Protein AF-A0A7C8Z5E0-F1 (afdb_monomer_lite)

Structure (mmCIF, N/CA/C/O backbone):
data_AF-A0A7C8Z5E0-F1
#
_entry.id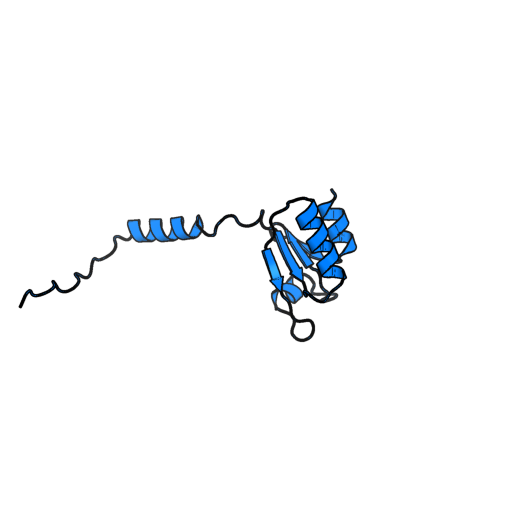   AF-A0A7C8Z5E0-F1
#
loop_
_atom_site.group_PDB
_atom_site.id
_atom_site.type_symbol
_atom_site.label_atom_id
_atom_site.label_alt_id
_atom_site.label_comp_id
_atom_site.label_asym_id
_atom_site.label_entity_id
_atom_site.label_seq_id
_atom_site.pdbx_PDB_ins_code
_atom_site.Cartn_x
_atom_site.Cartn_y
_atom_site.Cartn_z
_atom_site.occupancy
_atom_site.B_iso_or_equiv
_atom_site.auth_seq_id
_atom_site.auth_comp_id
_atom_site.auth_asym_id
_atom_site.auth_atom_id
_atom_site.pdbx_PDB_model_num
ATOM 1 N N . LEU A 1 1 ? 27.864 -34.611 44.321 1.00 43.03 1 LEU A N 1
ATOM 2 C CA . LEU A 1 1 ? 27.496 -34.724 42.892 1.00 43.03 1 LEU A CA 1
ATOM 3 C C . LEU A 1 1 ? 25.998 -34.972 42.830 1.00 43.03 1 LEU A C 1
ATOM 5 O O . LEU A 1 1 ? 25.566 -36.073 43.136 1.00 43.03 1 LEU A O 1
ATOM 9 N N . ILE A 1 2 ? 25.210 -33.929 42.574 1.00 42.19 2 ILE A N 1
ATOM 10 C CA . ILE A 1 2 ? 23.756 -34.051 42.429 1.00 42.19 2 ILE A CA 1
ATOM 11 C C . ILE A 1 2 ? 23.521 -34.322 40.944 1.00 42.19 2 ILE A C 1
ATOM 13 O O . ILE A 1 2 ? 23.743 -33.446 40.111 1.00 42.19 2 ILE A O 1
ATOM 17 N N . THR A 1 3 ? 23.203 -35.566 40.601 1.00 45.16 3 THR A N 1
ATOM 18 C CA . THR A 1 3 ? 22.958 -35.980 39.218 1.00 45.16 3 THR A CA 1
ATOM 19 C C . THR A 1 3 ? 21.647 -35.367 38.734 1.00 45.16 3 THR A C 1
ATOM 21 O O . THR A 1 3 ? 20.584 -35.646 39.281 1.00 45.16 3 THR A O 1
ATOM 24 N N . VAL A 1 4 ? 21.729 -34.526 37.704 1.00 50.50 4 VAL A N 1
ATOM 25 C CA . VAL A 1 4 ? 20.576 -33.960 36.993 1.00 50.50 4 VAL A CA 1
ATOM 26 C C . VAL A 1 4 ? 19.897 -35.091 36.201 1.00 50.50 4 VAL A C 1
ATOM 28 O O . VAL A 1 4 ? 20.602 -35.819 35.494 1.00 50.50 4 VAL A O 1
ATOM 31 N N . PRO A 1 5 ? 18.571 -35.304 36.298 1.00 45.78 5 PRO A N 1
ATOM 32 C CA . PRO A 1 5 ? 17.920 -36.386 35.573 1.00 45.78 5 PRO A CA 1
ATOM 33 C C . PRO A 1 5 ? 17.942 -36.130 34.060 1.00 45.78 5 PRO A C 1
ATOM 35 O O . PRO A 1 5 ? 17.557 -35.070 33.568 1.00 45.78 5 PRO A O 1
ATOM 38 N N . LYS A 1 6 ? 18.406 -37.153 33.338 1.00 50.91 6 LYS A N 1
ATOM 39 C CA . LYS A 1 6 ? 18.387 -37.305 31.880 1.00 50.91 6 LYS A CA 1
ATOM 40 C C . LYS A 1 6 ? 16.980 -37.001 31.357 1.00 50.91 6 LYS A C 1
ATOM 42 O O . LYS A 1 6 ? 16.020 -37.629 31.798 1.00 50.91 6 LYS A O 1
ATOM 47 N N . GLN A 1 7 ? 16.871 -36.036 30.446 1.00 45.19 7 GLN A N 1
ATOM 48 C CA . GLN A 1 7 ? 15.605 -35.628 29.837 1.00 45.19 7 GLN A CA 1
ATOM 49 C C . GLN A 1 7 ? 14.850 -36.856 29.308 1.00 45.19 7 GLN A C 1
ATOM 51 O O . GLN A 1 7 ? 15.358 -37.607 28.474 1.00 45.19 7 GLN A O 1
ATOM 56 N N . ALA A 1 8 ? 13.656 -37.095 29.849 1.00 51.38 8 ALA A N 1
ATOM 57 C CA . ALA A 1 8 ? 12.761 -38.129 29.366 1.00 51.38 8 ALA A CA 1
ATOM 58 C C . ALA A 1 8 ? 12.209 -37.698 28.001 1.00 51.38 8 ALA A C 1
ATOM 60 O O . ALA A 1 8 ? 11.652 -36.609 27.865 1.00 51.38 8 ALA A O 1
ATOM 61 N N . ASN A 1 9 ? 12.364 -38.555 26.994 1.00 57.22 9 ASN A N 1
ATOM 62 C CA . ASN A 1 9 ? 11.738 -38.372 25.688 1.00 57.22 9 ASN A CA 1
ATOM 63 C C . ASN A 1 9 ? 10.229 -38.612 25.823 1.00 57.22 9 ASN A C 1
ATOM 65 O O . ASN A 1 9 ? 9.744 -39.730 25.640 1.00 57.22 9 ASN A O 1
ATOM 69 N N . TYR A 1 10 ? 9.487 -37.565 26.179 1.00 46.22 10 TYR A N 1
ATOM 70 C CA . TYR A 1 10 ? 8.031 -37.602 26.212 1.00 46.22 10 TYR A CA 1
ATOM 71 C C . TYR A 1 10 ? 7.488 -37.667 24.782 1.00 46.22 10 TYR A C 1
ATOM 73 O O . TYR A 1 10 ? 7.670 -36.755 23.979 1.00 46.22 10 TYR A O 1
ATOM 81 N N . ARG A 1 11 ? 6.818 -38.776 24.456 1.00 59.34 11 ARG A N 1
ATOM 82 C CA . ARG A 1 11 ? 6.096 -38.947 23.194 1.00 59.34 11 ARG A CA 1
ATOM 83 C C . ARG A 1 11 ? 4.840 -38.085 23.252 1.00 59.34 11 ARG A C 1
ATOM 85 O O . ARG A 1 11 ? 3.874 -38.461 23.913 1.00 59.34 11 ARG A O 1
ATOM 92 N N . ILE A 1 12 ? 4.881 -36.933 22.589 1.00 59.69 12 ILE A N 1
ATOM 93 C CA . ILE A 1 12 ? 3.746 -36.011 22.518 1.00 59.69 12 ILE A CA 1
ATOM 94 C C . ILE A 1 12 ? 2.542 -36.776 21.938 1.00 59.69 12 ILE A C 1
ATOM 96 O O . ILE A 1 12 ? 2.661 -37.384 20.867 1.00 59.69 12 ILE A O 1
ATOM 100 N N . PRO A 1 13 ? 1.395 -36.828 22.644 1.00 66.75 13 PRO A N 1
ATOM 101 C CA . PRO A 1 13 ? 0.196 -37.463 22.120 1.00 66.75 13 PRO A CA 1
ATOM 102 C C . PRO A 1 13 ? -0.242 -36.759 20.835 1.00 66.75 13 PRO A C 1
ATOM 104 O O . PRO A 1 13 ? -0.284 -35.532 20.795 1.00 66.75 13 PRO A O 1
ATOM 107 N N . LYS A 1 14 ? -0.642 -37.519 19.807 1.00 66.38 14 LYS A N 1
ATOM 108 C CA . LYS A 1 14 ? -1.087 -36.962 18.511 1.00 66.38 14 LYS A CA 1
ATOM 109 C C . LYS A 1 14 ? -2.166 -35.873 18.649 1.00 66.38 14 LYS A C 1
ATOM 111 O O . LYS A 1 14 ? -2.216 -34.961 17.839 1.00 66.38 14 LYS A O 1
ATOM 116 N N . GLN A 1 15 ? -2.990 -35.943 19.697 1.00 61.97 15 GLN A N 1
ATOM 117 C CA . GLN A 1 15 ? -4.017 -34.943 19.997 1.00 61.97 15 GLN A CA 1
ATOM 118 C C . GLN A 1 15 ? -3.440 -33.597 20.473 1.00 61.97 15 GLN A C 1
ATOM 120 O O . GLN A 1 15 ? -3.975 -32.545 20.140 1.00 61.97 15 GLN A O 1
ATOM 125 N N . VAL A 1 16 ? -2.340 -33.615 21.233 1.00 64.38 16 VAL A N 1
ATOM 126 C CA . VAL A 1 16 ? -1.640 -32.391 21.660 1.00 64.38 16 VAL A CA 1
ATOM 127 C C . VAL A 1 16 ? -0.964 -31.738 20.456 1.00 64.38 16 VAL A C 1
ATOM 129 O O . VAL A 1 16 ? -1.073 -30.532 20.290 1.00 64.38 16 VAL A O 1
ATOM 132 N N . GLN A 1 17 ? -0.414 -32.547 19.548 1.00 60.66 17 GLN A N 1
ATOM 133 C CA . GLN A 1 17 ? 0.170 -32.083 18.288 1.00 60.66 17 GLN A CA 1
ATOM 134 C C . GLN A 1 17 ? -0.868 -31.389 17.386 1.00 60.66 17 GLN A C 1
ATOM 136 O O . GLN A 1 17 ? -0.615 -30.298 16.890 1.00 60.66 17 GLN A O 1
ATOM 141 N N . SER A 1 18 ? -2.085 -31.939 17.277 1.00 60.56 18 SER A N 1
ATOM 142 C CA . SER A 1 18 ? -3.185 -31.285 16.550 1.00 60.56 18 SER A CA 1
ATOM 143 C C . SER A 1 18 ? -3.710 -30.015 17.234 1.00 60.56 18 SER A C 1
ATOM 145 O O . SER A 1 18 ? -4.233 -29.124 16.566 1.00 60.56 18 SER A O 1
ATOM 147 N N . ILE A 1 19 ? -3.580 -29.910 18.562 1.00 63.12 19 ILE A N 1
ATOM 148 C CA . ILE A 1 19 ? -3.925 -28.694 19.316 1.00 63.12 19 ILE A CA 1
ATOM 149 C C . ILE A 1 19 ? -2.841 -27.629 19.129 1.00 63.12 19 ILE A C 1
ATOM 151 O O . ILE A 1 19 ? -3.177 -26.461 19.003 1.00 63.12 19 ILE A O 1
ATOM 155 N N . GLU A 1 20 ? -1.563 -27.999 19.070 1.00 60.75 20 GLU A N 1
ATOM 156 C CA . GLU A 1 20 ? -0.475 -27.072 18.739 1.00 60.75 20 GLU A CA 1
ATOM 157 C C . GLU A 1 20 ? -0.562 -26.595 17.293 1.00 60.75 20 GLU A C 1
ATOM 159 O O . GLU A 1 20 ? -0.454 -25.402 17.069 1.00 60.75 20 GLU A O 1
ATOM 164 N N . GLU A 1 21 ? -0.874 -27.460 16.328 1.00 60.25 21 GLU A N 1
ATOM 165 C CA . GLU A 1 21 ? -1.077 -27.060 14.927 1.00 60.25 21 GLU A CA 1
ATOM 166 C C . GLU A 1 21 ? -2.309 -26.155 14.750 1.00 60.25 21 GLU A C 1
ATOM 168 O O . GLU A 1 21 ? -2.259 -25.173 14.009 1.00 60.25 21 GLU A O 1
ATOM 173 N N . SER A 1 22 ? -3.405 -26.425 15.469 1.00 56.88 22 SER A N 1
ATOM 174 C CA . SER A 1 22 ? -4.597 -25.560 15.443 1.00 56.88 22 SER A CA 1
ATOM 175 C C . SER A 1 22 ? -4.408 -24.256 16.223 1.00 56.88 22 SER A C 1
ATOM 177 O O . SER A 1 22 ? -4.885 -23.218 15.767 1.00 56.88 22 SER A O 1
ATOM 179 N N . LYS A 1 23 ? -3.652 -24.265 17.329 1.00 55.53 23 LYS A N 1
ATOM 180 C CA . LYS A 1 23 ? -3.229 -23.044 18.031 1.00 55.53 23 LYS A CA 1
ATOM 181 C C . LYS 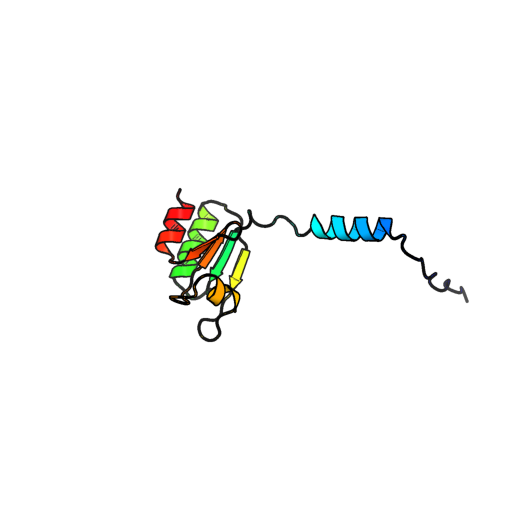A 1 23 ? -2.297 -22.212 17.165 1.00 55.53 23 LYS A C 1
ATOM 183 O O . LYS A 1 23 ? -2.596 -21.045 16.951 1.00 55.53 23 LYS A O 1
ATOM 188 N N . GLN A 1 24 ? -1.280 -22.821 16.554 1.00 49.47 24 GLN A N 1
ATOM 189 C CA . GLN A 1 24 ? -0.395 -22.172 15.591 1.00 49.47 24 GLN A CA 1
ATOM 190 C C . GLN A 1 24 ? -1.201 -21.591 14.423 1.00 49.47 24 GLN A C 1
ATOM 192 O O . GLN A 1 24 ? -0.889 -20.499 13.990 1.00 49.47 24 GLN A O 1
ATOM 197 N N . SER A 1 25 ? -2.276 -22.239 13.958 1.00 48.09 25 SER A N 1
ATOM 198 C CA . SER A 1 25 ? -3.159 -21.693 12.914 1.00 48.09 25 SER A CA 1
ATOM 199 C C . SER A 1 25 ? -4.061 -20.536 13.380 1.00 48.09 25 SER A C 1
ATOM 201 O O . SER A 1 25 ? -4.501 -19.752 12.543 1.00 48.09 25 SER A O 1
ATOM 203 N N . SER A 1 26 ? -4.351 -20.419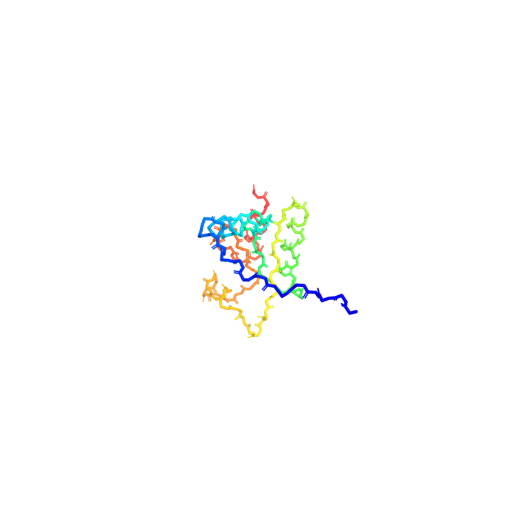 14.679 1.00 51.78 26 SER A N 1
ATOM 204 C CA . SER A 1 26 ? -5.122 -19.308 15.273 1.00 51.78 26 SER A CA 1
ATOM 205 C C . SER A 1 26 ? -4.250 -18.164 15.814 1.00 51.78 26 SER A C 1
ATOM 207 O O . SER A 1 26 ? -4.764 -17.112 16.181 1.00 51.78 26 SER A O 1
ATOM 209 N N . GLU A 1 27 ? -2.934 -18.375 15.858 1.00 47.88 27 GLU A N 1
ATOM 210 C CA . GLU A 1 27 ? -1.927 -17.500 16.473 1.00 47.88 27 GLU A CA 1
ATOM 211 C C . GLU A 1 27 ? -0.973 -16.903 15.415 1.00 47.88 27 GLU A C 1
ATOM 213 O O . GLU A 1 27 ? 0.100 -16.399 15.735 1.00 47.88 27 GLU A O 1
ATOM 218 N N . TRP A 1 28 ? -1.370 -16.904 14.134 1.00 46.22 28 TRP A N 1
ATOM 219 C CA . TRP A 1 28 ? -0.865 -15.926 13.160 1.00 46.22 28 TRP A CA 1
ATOM 220 C C . TRP A 1 28 ? -1.666 -14.655 13.402 1.00 46.22 28 TRP A C 1
ATOM 222 O O . TRP A 1 28 ? -2.774 -14.468 12.902 1.00 46.22 28 TRP A O 1
ATOM 232 N N . GLY A 1 29 ? -1.134 -13.891 14.353 1.00 43.31 29 GLY A N 1
ATOM 233 C CA . GLY A 1 29 ? -1.839 -12.858 15.083 1.00 43.31 29 GLY A CA 1
ATOM 234 C C . GLY A 1 29 ? -2.434 -11.780 14.205 1.00 43.31 29 GLY A C 1
ATOM 235 O O . GLY A 1 29 ? -1.892 -11.492 13.149 1.00 43.31 29 GLY A O 1
ATOM 236 N N . MET A 1 30 ? -3.523 -11.184 14.707 1.00 41.50 30 MET A N 1
ATOM 237 C CA . MET A 1 30 ? -3.954 -9.811 14.412 1.00 41.50 30 MET A CA 1
ATOM 238 C C . MET A 1 30 ? -3.592 -9.369 12.989 1.00 41.50 30 MET A C 1
ATOM 240 O O . MET A 1 30 ?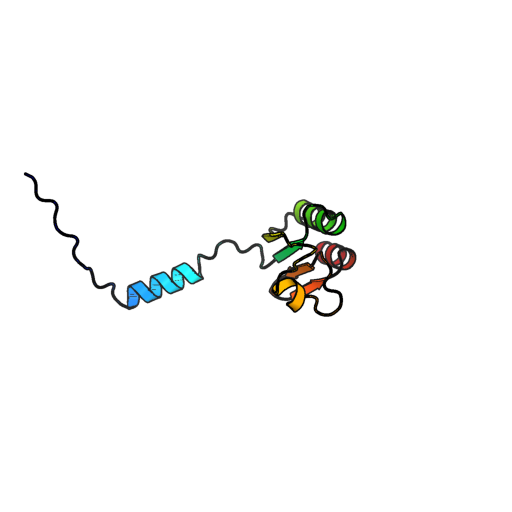 -2.902 -8.368 12.797 1.00 41.50 30 MET A O 1
ATOM 244 N N . ALA A 1 31 ? -3.972 -10.180 11.999 1.00 49.94 31 ALA A N 1
ATOM 245 C CA . ALA A 1 31 ? -3.576 -9.981 10.621 1.00 49.94 31 ALA A CA 1
ATOM 246 C C . ALA A 1 31 ? -4.403 -8.818 10.108 1.00 49.94 31 ALA A C 1
ATOM 248 O O . ALA A 1 31 ? -5.500 -9.059 9.629 1.00 49.94 31 ALA A O 1
ATOM 249 N N . SER A 1 32 ? -3.906 -7.601 10.335 1.00 55.09 32 SER A N 1
ATOM 250 C CA . SER A 1 32 ? -4.287 -6.312 9.759 1.00 55.09 32 SER A CA 1
ATOM 251 C C . SER A 1 32 ? -5.436 -6.359 8.749 1.00 55.09 32 SER A C 1
ATOM 253 O O . SER A 1 32 ? -5.189 -6.141 7.581 1.00 55.09 32 SER A O 1
ATOM 255 N N . GLU A 1 33 ? -6.649 -6.752 9.139 1.00 64.44 33 GLU A N 1
ATOM 256 C CA . GLU A 1 33 ? -7.783 -7.066 8.244 1.00 64.44 33 GLU A CA 1
ATOM 257 C C . GLU A 1 33 ? -7.429 -7.711 6.874 1.00 64.44 33 GLU A C 1
ATOM 259 O O . GLU A 1 33 ? -8.079 -7.460 5.863 1.00 64.44 33 GLU A O 1
ATOM 264 N N . GLY A 1 34 ? -6.366 -8.523 6.789 1.00 81.94 34 GLY A N 1
ATOM 265 C CA . GLY A 1 34 ? -5.867 -9.053 5.511 1.00 81.94 34 GLY A CA 1
ATOM 266 C C . GLY A 1 34 ? -5.372 -7.996 4.503 1.00 81.94 34 GLY A C 1
ATOM 267 O O . GLY A 1 34 ? -5.331 -8.279 3.304 1.00 81.94 34 GLY A O 1
ATOM 268 N N . VAL A 1 35 ? -5.023 -6.795 4.966 1.00 89.38 35 VAL A N 1
ATOM 269 C CA . VAL A 1 35 ? -4.493 -5.648 4.220 1.00 89.38 35 VAL A CA 1
ATOM 270 C C . VAL A 1 35 ? -2.966 -5.664 4.244 1.00 89.38 35 VAL A C 1
ATOM 272 O O . VAL A 1 35 ? -2.335 -5.556 5.298 1.00 89.38 35 VAL A O 1
ATOM 275 N N . LYS A 1 36 ? -2.367 -5.756 3.058 1.00 91.94 36 LYS A N 1
ATOM 276 C CA . LYS A 1 36 ? -0.921 -5.745 2.836 1.00 91.94 36 LYS A CA 1
ATOM 277 C C . LYS A 1 36 ? -0.555 -4.749 1.746 1.00 91.94 36 LYS A C 1
ATOM 279 O O . LYS A 1 36 ? -1.073 -4.821 0.636 1.00 91.94 36 LYS A O 1
ATOM 284 N N . LEU A 1 37 ? 0.346 -3.826 2.048 1.00 91.81 37 LEU A N 1
ATOM 285 C CA . LEU A 1 37 ? 0.851 -2.820 1.125 1.00 91.81 37 LEU A CA 1
ATOM 286 C C . LEU A 1 37 ? 2.248 -3.209 0.647 1.00 91.81 37 LEU A C 1
ATOM 288 O O . LEU A 1 37 ? 3.191 -3.243 1.431 1.00 91.81 37 LEU A O 1
ATOM 292 N N . TYR A 1 38 ? 2.380 -3.438 -0.652 1.00 91.44 38 TYR A N 1
ATOM 293 C CA . TYR A 1 38 ? 3.653 -3.622 -1.335 1.00 91.44 38 TYR A CA 1
ATOM 294 C C . TYR A 1 38 ? 4.124 -2.278 -1.884 1.00 91.44 38 TYR A C 1
ATOM 296 O O . TYR A 1 38 ? 3.450 -1.662 -2.722 1.00 91.44 38 TYR A O 1
ATOM 304 N N . GLY A 1 39 ? 5.275 -1.807 -1.416 1.00 90.62 39 GLY A N 1
ATOM 305 C CA . GLY A 1 39 ? 5.774 -0.479 -1.739 1.00 90.62 39 GLY A CA 1
ATOM 306 C C . GLY A 1 39 ? 7.279 -0.351 -1.577 1.00 90.62 39 GLY A C 1
ATOM 307 O O . GLY A 1 39 ? 7.953 -1.240 -1.086 1.00 90.62 39 GLY A O 1
ATOM 308 N N . VAL A 1 40 ? 7.797 0.785 -2.024 1.00 89.94 40 VAL A N 1
ATOM 309 C CA . VAL A 1 40 ? 9.178 1.219 -1.769 1.00 89.94 40 VAL A CA 1
ATOM 310 C C . VAL A 1 40 ? 9.119 2.466 -0.908 1.00 89.94 40 VAL A C 1
ATOM 312 O O . VAL A 1 40 ? 8.402 3.409 -1.272 1.00 89.94 40 VAL A O 1
ATOM 315 N N . TRP A 1 41 ? 9.907 2.500 0.166 1.00 82.12 41 TRP A N 1
ATOM 316 C CA . TRP A 1 41 ? 9.955 3.603 1.127 1.00 82.12 41 TRP A CA 1
ATOM 317 C C . TRP A 1 41 ? 10.246 4.953 0.451 1.00 82.12 41 TRP A C 1
ATOM 319 O O . TRP A 1 41 ? 9.663 5.981 0.794 1.00 82.12 41 TRP A O 1
ATOM 329 N N . GLY A 1 42 ? 11.125 4.947 -0.556 1.00 82.19 42 GLY A N 1
ATOM 330 C CA . GLY A 1 42 ? 11.520 6.133 -1.324 1.00 82.19 42 GLY A CA 1
ATOM 331 C C . GLY A 1 42 ? 10.528 6.584 -2.404 1.00 82.19 42 GLY A C 1
ATOM 332 O O . GLY A 1 42 ? 10.766 7.600 -3.054 1.00 82.19 42 GLY A O 1
ATOM 333 N N . SER A 1 43 ? 9.431 5.854 -2.638 1.00 85.25 43 SER A N 1
ATOM 334 C CA . SER A 1 43 ? 8.467 6.202 -3.687 1.00 85.25 43 SER A CA 1
ATOM 335 C C . SER A 1 43 ? 7.356 7.120 -3.154 1.00 85.25 43 SER A C 1
ATOM 337 O O . SER A 1 43 ? 6.628 6.737 -2.232 1.00 85.25 43 SER A O 1
ATOM 339 N N . PRO A 1 44 ? 7.116 8.293 -3.777 1.00 88.12 44 PRO A N 1
ATOM 340 C CA . PRO A 1 44 ? 6.040 9.200 -3.369 1.00 88.12 44 PRO A CA 1
ATOM 341 C C . PRO A 1 44 ? 4.640 8.605 -3.591 1.00 88.12 44 PRO A C 1
ATOM 343 O O . PRO A 1 44 ? 3.658 9.086 -3.027 1.00 88.12 44 PRO A O 1
ATOM 346 N N . PHE A 1 45 ? 4.509 7.569 -4.424 1.00 89.12 45 PHE A N 1
ATOM 347 C CA . PHE A 1 45 ? 3.243 6.866 -4.639 1.00 89.12 45 PHE A CA 1
ATOM 348 C C . PHE A 1 45 ? 2.919 5.943 -3.458 1.00 89.12 45 PHE A C 1
ATOM 350 O O . PHE A 1 45 ? 1.811 6.014 -2.932 1.00 89.12 45 PHE A O 1
ATOM 357 N N . SER A 1 46 ? 3.894 5.158 -2.984 1.00 89.81 46 SER A N 1
ATOM 358 C CA . SER A 1 46 ? 3.737 4.305 -1.795 1.00 89.81 46 SER A CA 1
ATOM 359 C C . SER A 1 46 ? 3.476 5.142 -0.549 1.00 89.81 46 SER A C 1
ATOM 361 O O . SER A 1 46 ? 2.568 4.841 0.220 1.00 89.81 46 SER A O 1
ATOM 363 N N . ARG A 1 47 ? 4.222 6.244 -0.386 1.00 90.88 47 ARG A N 1
ATOM 364 C CA . ARG A 1 47 ? 4.112 7.110 0.792 1.00 90.88 47 ARG A CA 1
ATOM 365 C C . ARG A 1 47 ? 2.729 7.741 0.941 1.00 90.88 47 ARG A C 1
ATOM 367 O O . ARG A 1 47 ? 2.246 7.888 2.057 1.00 90.88 47 ARG A O 1
ATOM 374 N N . ARG A 1 48 ? 2.073 8.097 -0.168 1.00 93.06 48 ARG A N 1
ATOM 375 C CA . ARG A 1 48 ? 0.693 8.612 -0.144 1.00 93.06 48 ARG A CA 1
ATOM 376 C C . ARG A 1 48 ? -0.293 7.576 0.392 1.00 93.06 48 ARG A C 1
ATOM 378 O O . ARG A 1 48 ? -1.097 7.914 1.252 1.00 93.06 48 ARG A O 1
ATOM 385 N N . VAL A 1 49 ? -0.192 6.332 -0.076 1.00 92.44 49 VAL A N 1
ATOM 386 C CA . VAL A 1 49 ? -1.035 5.223 0.399 1.00 92.44 49 VAL A CA 1
ATOM 387 C C . VAL A 1 49 ? -0.773 4.942 1.879 1.00 92.44 49 VAL A C 1
ATOM 389 O O . VAL A 1 49 ? -1.710 4.820 2.658 1.00 92.44 49 VAL A O 1
ATOM 392 N N . GLU A 1 50 ? 0.496 4.919 2.286 1.00 92.50 50 GLU A N 1
ATOM 393 C CA . GLU A 1 50 ? 0.895 4.726 3.681 1.00 92.50 50 GLU A CA 1
ATOM 394 C C . GLU A 1 50 ? 0.288 5.795 4.609 1.00 92.50 50 GLU A C 1
ATOM 396 O O . GLU A 1 50 ? -0.237 5.481 5.676 1.00 92.50 50 GLU A O 1
ATOM 401 N N . ILE A 1 51 ? 0.326 7.066 4.192 1.00 92.44 51 ILE A N 1
ATOM 402 C CA . ILE A 1 51 ? -0.282 8.173 4.940 1.00 92.44 51 ILE A CA 1
ATOM 403 C C . ILE A 1 51 ? -1.801 7.996 5.024 1.00 92.44 51 ILE A C 1
ATOM 405 O O . ILE A 1 51 ? -2.353 8.165 6.106 1.00 92.44 51 ILE A O 1
ATOM 409 N N . ALA A 1 52 ? -2.476 7.631 3.932 1.00 92.56 52 ALA A N 1
ATOM 410 C CA . ALA A 1 52 ? -3.926 7.426 3.936 1.00 92.56 52 ALA A CA 1
ATOM 411 C C . ALA A 1 52 ? -4.355 6.298 4.887 1.00 92.56 52 ALA A C 1
ATOM 413 O O . ALA A 1 52 ? -5.261 6.497 5.695 1.00 92.56 52 ALA A O 1
ATOM 414 N N . LEU A 1 53 ? -3.651 5.161 4.865 1.00 91.75 53 LEU A N 1
ATOM 415 C CA . LEU A 1 53 ? -3.896 4.045 5.785 1.00 91.75 53 LEU A CA 1
ATOM 416 C C . LEU A 1 53 ? -3.705 4.471 7.246 1.00 91.75 53 LEU A C 1
ATOM 418 O O . LEU A 1 53 ? -4.564 4.212 8.088 1.00 91.75 53 LEU A O 1
ATOM 422 N N . LYS A 1 54 ? -2.619 5.200 7.537 1.00 91.44 54 LYS A N 1
ATOM 423 C CA . LYS A 1 54 ? -2.346 5.751 8.874 1.00 91.44 54 LYS A CA 1
ATOM 424 C C . LYS A 1 54 ? -3.410 6.748 9.333 1.00 91.44 54 LYS A C 1
ATOM 426 O O . LYS A 1 54 ? -3.788 6.720 10.498 1.00 91.44 54 LYS A O 1
ATOM 431 N N . LEU A 1 55 ? -3.894 7.613 8.440 1.00 91.81 55 LEU A N 1
ATOM 432 C CA . LEU A 1 55 ? -4.938 8.597 8.748 1.00 91.81 55 LEU A CA 1
ATOM 433 C C . LEU A 1 55 ? -6.292 7.938 9.025 1.00 91.81 55 LEU A C 1
ATOM 435 O O . LEU A 1 55 ? -7.011 8.392 9.910 1.00 91.81 55 LEU A O 1
ATOM 439 N N . LYS A 1 56 ? -6.625 6.863 8.303 1.00 88.69 56 LYS A N 1
ATOM 440 C CA . LYS A 1 56 ? -7.848 6.077 8.532 1.00 88.69 56 LYS A CA 1
ATOM 441 C C . LYS A 1 56 ? -7.724 5.119 9.724 1.00 88.69 56 LYS A C 1
ATOM 443 O O . LYS A 1 56 ? -8.726 4.568 10.160 1.00 88.69 56 LYS A O 1
ATOM 448 N N . GLY A 1 57 ? -6.517 4.930 10.264 1.00 89.31 57 GLY A N 1
ATOM 449 C CA . GLY A 1 57 ? -6.261 4.001 11.366 1.00 89.31 57 GLY A CA 1
ATOM 450 C C . GLY A 1 57 ? -6.399 2.531 10.965 1.00 89.31 57 GLY A C 1
ATOM 451 O O . GLY A 1 57 ? -6.582 1.683 11.834 1.00 89.31 57 GLY A O 1
ATOM 452 N N . ILE A 1 58 ? -6.316 2.229 9.666 1.00 89.25 58 ILE A N 1
ATOM 453 C CA . ILE A 1 58 ? -6.416 0.863 9.152 1.00 89.25 58 ILE A CA 1
ATOM 454 C C . ILE A 1 58 ? -5.094 0.163 9.467 1.00 89.25 58 ILE A C 1
ATOM 456 O O . ILE A 1 58 ? -4.042 0.648 9.035 1.00 89.25 58 ILE A O 1
ATOM 460 N N . PRO A 1 59 ? -5.094 -0.951 10.216 1.00 89.38 59 PRO A N 1
ATOM 461 C CA . PRO A 1 59 ? -3.888 -1.742 10.378 1.00 89.38 59 PRO A CA 1
ATOM 462 C C . PRO A 1 59 ? -3.506 -2.319 9.012 1.00 89.38 59 PRO A C 1
ATOM 464 O O . PRO A 1 59 ? -4.360 -2.811 8.281 1.00 89.38 59 PRO A O 1
ATOM 467 N N . TYR A 1 60 ? -2.223 -2.277 8.662 1.00 90.69 60 TYR A N 1
ATOM 468 C CA . TYR A 1 60 ? -1.709 -2.842 7.414 1.00 90.69 60 TYR A CA 1
ATOM 469 C C . TYR A 1 60 ? -0.323 -3.441 7.636 1.00 90.69 60 TYR A C 1
ATOM 471 O O . TYR A 1 60 ? 0.451 -2.948 8.458 1.00 90.69 60 TYR A O 1
ATOM 479 N N . ASP A 1 61 ? -0.006 -4.483 6.874 1.00 91.31 61 ASP A N 1
ATOM 480 C CA . ASP A 1 61 ? 1.353 -5.007 6.760 1.00 91.31 61 ASP A CA 1
ATOM 481 C C . ASP A 1 61 ? 2.078 -4.295 5.613 1.00 91.31 61 ASP A C 1
ATOM 483 O O . ASP A 1 61 ? 1.539 -4.183 4.511 1.00 91.31 61 ASP A O 1
ATOM 487 N N . TYR A 1 62 ? 3.291 -3.803 5.852 1.00 90.31 62 TYR A N 1
ATOM 488 C CA . TYR A 1 62 ? 4.087 -3.124 4.834 1.00 90.31 62 TYR A CA 1
ATOM 489 C C . TYR A 1 62 ? 5.221 -4.030 4.362 1.00 90.31 62 TYR A C 1
ATOM 491 O O . TYR A 1 62 ? 6.158 -4.318 5.105 1.00 90.31 62 TYR A O 1
ATOM 499 N N . ALA A 1 63 ? 5.150 -4.444 3.101 1.00 89.31 63 ALA A N 1
ATOM 500 C CA . ALA A 1 63 ? 6.211 -5.170 2.426 1.00 89.31 63 ALA A CA 1
ATOM 501 C C . ALA A 1 63 ? 7.058 -4.196 1.601 1.00 89.31 63 ALA A C 1
ATOM 503 O O . ALA A 1 63 ? 6.588 -3.649 0.598 1.00 89.31 63 ALA A O 1
ATOM 504 N N . GLU A 1 64 ? 8.308 -4.000 2.029 1.00 87.00 64 GLU A N 1
ATOM 505 C CA . GLU A 1 64 ? 9.306 -3.279 1.238 1.00 87.00 64 GLU A CA 1
ATOM 506 C C . GLU A 1 64 ? 9.689 -4.130 0.022 1.00 87.00 64 GLU A C 1
ATOM 508 O O . GLU A 1 64 ? 10.119 -5.277 0.145 1.00 87.00 64 GLU A O 1
ATOM 513 N N . GLU A 1 65 ? 9.520 -3.549 -1.155 1.00 86.00 65 GLU A N 1
ATOM 514 C CA . GLU A 1 65 ? 9.815 -4.151 -2.446 1.00 86.00 65 GLU A CA 1
ATOM 515 C C . GLU A 1 65 ? 11.044 -3.501 -3.075 1.00 86.00 65 GLU A C 1
ATOM 517 O O . GLU A 1 65 ? 11.347 -2.336 -2.832 1.00 86.00 65 GLU A O 1
ATOM 522 N N . ASP A 1 66 ? 11.736 -4.235 -3.942 1.00 81.88 66 ASP A N 1
ATOM 523 C CA . ASP A 1 66 ? 12.840 -3.694 -4.730 1.00 81.88 66 ASP A CA 1
ATOM 524 C C . ASP A 1 66 ? 12.331 -3.257 -6.120 1.00 81.88 66 ASP A C 1
ATOM 526 O O . ASP A 1 66 ? 11.596 -3.970 -6.814 1.00 81.88 66 ASP A O 1
ATOM 530 N N . LEU A 1 67 ? 12.710 -2.049 -6.552 1.00 73.94 67 LEU A N 1
ATOM 531 C CA . LEU A 1 67 ? 12.375 -1.532 -7.883 1.00 73.94 67 LEU A CA 1
ATOM 532 C C . LEU A 1 67 ? 13.090 -2.289 -9.008 1.00 73.94 67 LEU A C 1
ATOM 534 O O . LEU A 1 67 ? 12.523 -2.402 -10.099 1.00 73.94 67 LEU A O 1
ATOM 538 N N . GLN A 1 68 ? 14.307 -2.771 -8.750 1.00 75.12 68 GLN A N 1
ATOM 539 C CA . GLN A 1 68 ? 15.152 -3.485 -9.704 1.00 75.12 68 GLN A CA 1
ATOM 540 C C . GLN A 1 68 ? 14.860 -4.987 -9.701 1.00 75.12 68 GLN A C 1
ATOM 542 O O . GLN A 1 68 ? 14.778 -5.587 -10.773 1.00 75.12 68 GLN A O 1
ATOM 547 N N . ASN A 1 69 ? 14.651 -5.582 -8.523 1.00 75.50 69 ASN A N 1
ATOM 548 C CA . ASN A 1 69 ? 14.400 -7.015 -8.365 1.00 75.50 69 ASN A CA 1
ATOM 549 C C . ASN A 1 69 ? 13.059 -7.298 -7.669 1.00 75.50 69 ASN A C 1
ATOM 551 O O . ASN A 1 69 ? 12.996 -7.617 -6.485 1.00 75.50 69 ASN A O 1
ATOM 555 N N . LYS A 1 70 ? 11.971 -7.151 -8.426 1.00 73.38 70 LYS A N 1
ATOM 556 C CA . LYS A 1 70 ? 10.597 -7.257 -7.912 1.00 73.38 70 LYS A CA 1
ATOM 557 C C . LYS A 1 70 ? 10.294 -8.653 -7.382 1.00 73.38 70 LYS A C 1
ATOM 559 O O . LYS A 1 70 ? 10.620 -9.640 -8.047 1.00 73.38 70 LYS A O 1
ATOM 564 N N . SER A 1 71 ? 9.593 -8.733 -6.250 1.00 77.69 71 SER A N 1
ATOM 565 C CA . SER A 1 71 ? 9.193 -10.024 -5.701 1.00 77.69 71 SER A CA 1
ATOM 566 C C . SER A 1 71 ? 8.205 -10.760 -6.625 1.00 77.69 71 SER A C 1
ATOM 568 O O . SER A 1 71 ? 7.453 -10.133 -7.390 1.00 77.69 71 SER A O 1
ATOM 570 N N . PRO A 1 72 ? 8.156 -12.107 -6.558 1.00 79.62 72 PRO A N 1
ATOM 571 C CA . PRO A 1 72 ? 7.164 -12.902 -7.281 1.00 79.62 72 PRO A CA 1
ATOM 572 C C . PRO A 1 72 ? 5.719 -12.496 -6.962 1.00 79.62 72 PRO A C 1
ATOM 574 O O . PRO A 1 72 ? 4.844 -12.626 -7.819 1.00 79.62 72 PRO A O 1
ATOM 577 N N . ASP A 1 73 ? 5.470 -11.969 -5.762 1.00 78.75 73 ASP A N 1
ATOM 578 C CA . ASP A 1 73 ? 4.143 -11.543 -5.321 1.00 78.75 73 ASP A CA 1
ATOM 579 C C . ASP A 1 73 ? 3.661 -10.320 -6.102 1.00 78.75 73 ASP A C 1
ATOM 581 O O . ASP A 1 73 ? 2.545 -10.315 -6.623 1.00 78.75 73 ASP A O 1
ATOM 585 N N . VAL A 1 74 ? 4.516 -9.310 -6.292 1.00 79.50 74 VAL A N 1
ATOM 586 C CA . VAL A 1 74 ? 4.172 -8.132 -7.109 1.00 79.50 74 VAL A CA 1
ATOM 587 C C . VAL A 1 74 ? 3.902 -8.531 -8.559 1.00 79.50 74 VAL A C 1
ATOM 589 O O . VAL A 1 74 ? 2.986 -8.000 -9.188 1.00 79.50 74 VAL A O 1
ATOM 592 N N . LEU A 1 75 ? 4.659 -9.496 -9.092 1.00 79.94 75 LEU A N 1
ATOM 593 C CA . LEU A 1 75 ? 4.443 -10.023 -10.442 1.00 79.94 75 LEU A CA 1
ATOM 594 C C . LEU A 1 75 ? 3.127 -10.802 -10.561 1.00 79.94 75 LEU A C 1
ATOM 596 O O . LEU A 1 75 ? 2.477 -10.735 -11.603 1.00 79.94 75 LEU A O 1
ATOM 600 N N . LYS A 1 76 ? 2.721 -11.510 -9.502 1.00 82.50 76 LYS A N 1
ATOM 601 C CA . LYS A 1 76 ? 1.436 -12.215 -9.430 1.00 82.50 76 L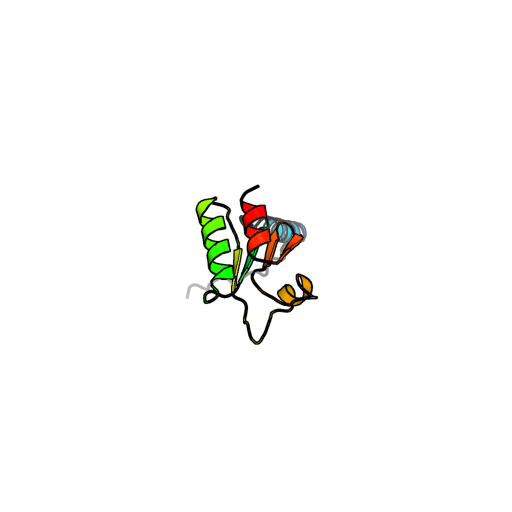YS A CA 1
ATOM 602 C C . LYS A 1 76 ? 0.261 -11.239 -9.375 1.00 82.50 76 LYS A C 1
ATOM 604 O O . LYS A 1 76 ? -0.739 -11.454 -10.053 1.00 82.50 76 LYS A O 1
ATOM 609 N N . TYR A 1 77 ? 0.376 -10.185 -8.573 1.00 81.50 77 TYR A N 1
ATOM 610 C CA . TYR A 1 77 ? -0.706 -9.228 -8.344 1.00 81.50 77 TYR A CA 1
ATOM 611 C C . TYR A 1 77 ? -0.826 -8.164 -9.441 1.00 81.50 77 TYR A C 1
ATOM 613 O O . TYR A 1 77 ? -1.930 -7.705 -9.724 1.00 81.50 77 TYR A O 1
ATOM 621 N N . ASN A 1 78 ? 0.279 -7.796 -10.094 1.00 79.69 78 ASN A N 1
ATOM 622 C CA . ASN A 1 78 ? 0.301 -6.862 -11.219 1.00 79.69 78 ASN A CA 1
ATOM 623 C C . ASN A 1 78 ? 1.158 -7.411 -12.381 1.00 79.69 78 ASN A C 1
ATOM 625 O O . ASN A 1 78 ? 2.248 -6.889 -12.649 1.00 79.69 78 ASN A O 1
ATOM 629 N N . PRO A 1 79 ? 0.678 -8.443 -13.105 1.00 77.56 79 PRO A N 1
ATOM 630 C CA . PRO A 1 79 ? 1.440 -9.066 -14.190 1.00 77.56 79 PRO A CA 1
ATOM 631 C C . PRO A 1 79 ? 1.632 -8.139 -15.399 1.00 77.56 79 PRO A C 1
ATOM 633 O O . PRO A 1 79 ? 2.590 -8.311 -16.154 1.00 77.56 79 PRO A O 1
ATO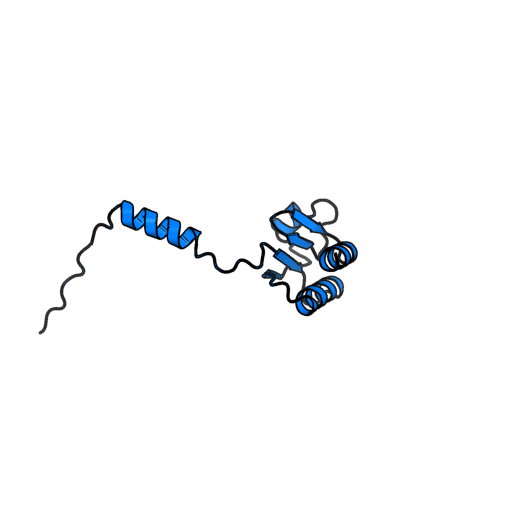M 636 N N . VAL A 1 80 ? 0.742 -7.153 -15.573 1.00 72.75 80 VAL A N 1
ATOM 637 C CA . VAL A 1 80 ? 0.706 -6.260 -16.740 1.00 72.75 80 VAL A CA 1
ATOM 638 C C . VAL A 1 80 ? 1.738 -5.143 -16.617 1.00 72.75 80 VAL A C 1
ATOM 640 O O . VAL A 1 80 ? 2.603 -5.006 -17.479 1.00 72.75 80 VAL A O 1
ATOM 643 N N . TYR A 1 81 ? 1.673 -4.351 -15.543 1.00 71.56 81 TYR A N 1
ATOM 644 C CA . TYR A 1 81 ? 2.513 -3.159 -15.407 1.00 71.56 81 TYR A CA 1
ATOM 645 C C . TYR A 1 81 ? 3.707 -3.372 -14.484 1.00 71.56 81 TYR A C 1
ATOM 647 O O . TYR A 1 81 ? 4.691 -2.643 -14.603 1.00 71.56 81 TYR A O 1
ATOM 655 N N . LYS A 1 82 ? 3.652 -4.359 -13.577 1.00 79.00 82 LYS A N 1
ATOM 656 C CA . LYS A 1 82 ? 4.719 -4.654 -12.601 1.00 79.00 82 LYS A CA 1
ATOM 657 C C . LYS A 1 82 ? 5.127 -3.412 -11.790 1.00 79.00 82 LYS A C 1
ATOM 659 O O . LYS A 1 82 ? 6.283 -3.253 -11.387 1.00 79.00 82 LYS A O 1
ATOM 664 N N . LYS A 1 83 ? 4.183 -2.491 -11.586 1.00 80.25 83 LYS A N 1
ATOM 665 C CA . LYS A 1 83 ? 4.377 -1.225 -10.872 1.00 80.25 83 LYS A CA 1
ATOM 666 C C . LYS A 1 83 ? 3.905 -1.350 -9.430 1.00 80.25 83 LYS A C 1
ATOM 668 O O . LYS A 1 83 ? 3.028 -2.154 -9.130 1.00 80.25 83 LYS A O 1
ATOM 673 N N . ILE A 1 84 ? 4.501 -0.519 -8.583 1.00 84.38 84 ILE A N 1
ATOM 674 C CA . ILE A 1 84 ? 4.134 -0.301 -7.183 1.00 84.38 84 ILE A CA 1
ATOM 675 C C . ILE A 1 84 ? 3.575 1.126 -7.023 1.00 84.38 84 ILE A C 1
ATOM 677 O O . ILE A 1 84 ? 3.940 1.997 -7.822 1.00 84.38 84 ILE A O 1
ATOM 681 N N . PRO A 1 85 ? 2.754 1.416 -6.001 1.00 90.44 85 PRO A N 1
ATOM 682 C CA . PRO A 1 85 ? 2.293 0.527 -4.930 1.00 90.44 85 PRO A CA 1
ATOM 683 C C . PRO A 1 85 ? 1.217 -0.472 -5.376 1.00 90.44 85 PRO A C 1
ATOM 685 O O . PRO A 1 85 ? 0.477 -0.214 -6.326 1.00 90.44 85 PRO A O 1
ATOM 688 N N . VAL A 1 86 ? 1.134 -1.598 -4.662 1.00 90.75 86 VAL A N 1
ATOM 689 C CA . VAL A 1 86 ? 0.040 -2.576 -4.772 1.00 90.75 86 VAL A CA 1
ATOM 690 C C . VAL A 1 86 ? -0.497 -2.853 -3.373 1.00 90.75 86 VAL A C 1
ATOM 692 O O . VAL A 1 86 ? 0.255 -3.268 -2.496 1.00 90.75 86 VAL A O 1
ATOM 695 N N . LEU A 1 87 ? -1.789 -2.625 -3.163 1.00 91.62 87 LEU A N 1
ATOM 696 C CA . LEU A 1 87 ? -2.486 -2.999 -1.939 1.00 91.62 87 LEU A CA 1
ATOM 697 C C . LEU A 1 87 ? -3.184 -4.338 -2.170 1.00 91.62 87 LEU A C 1
ATOM 699 O O . LEU A 1 87 ? -3.908 -4.500 -3.144 1.00 91.62 87 LEU A O 1
ATOM 703 N N . VAL A 1 88 ? -2.988 -5.301 -1.286 1.00 91.00 88 VAL A N 1
ATOM 704 C CA . VAL A 1 88 ? -3.712 -6.569 -1.292 1.00 91.00 88 VAL A CA 1
ATOM 705 C C . VAL A 1 88 ? -4.613 -6.573 -0.078 1.00 91.00 88 VAL A C 1
ATOM 707 O O . VAL A 1 88 ? -4.117 -6.571 1.040 1.00 91.00 88 VAL A O 1
ATOM 710 N N . HIS A 1 89 ? -5.922 -6.573 -0.299 1.00 90.19 89 HIS A N 1
ATOM 711 C CA . HIS A 1 89 ? -6.911 -6.658 0.769 1.00 90.19 89 HIS A CA 1
ATOM 712 C C . HIS A 1 89 ? -7.682 -7.968 0.621 1.00 90.19 89 HIS A C 1
ATOM 714 O O . HIS A 1 89 ? -8.310 -8.207 -0.411 1.00 90.19 89 HIS A O 1
ATOM 720 N N . ASN A 1 90 ? -7.590 -8.852 1.618 1.00 86.44 90 ASN A N 1
ATOM 721 C CA . ASN A 1 90 ? -8.239 -10.169 1.621 1.00 86.44 90 ASN A CA 1
ATOM 722 C C . ASN A 1 90 ? -7.952 -10.994 0.351 1.00 86.44 90 ASN A C 1
ATOM 724 O O . ASN A 1 90 ? -8.825 -11.643 -0.220 1.00 86.44 90 ASN A O 1
ATOM 728 N N . GLY A 1 91 ? -6.705 -10.932 -0.129 1.00 84.62 91 GLY A N 1
ATOM 729 C CA . GLY A 1 91 ? -6.259 -11.630 -1.339 1.00 84.62 91 GLY A CA 1
ATOM 730 C C . GLY A 1 91 ? -6.659 -10.963 -2.661 1.00 84.62 91 GLY A C 1
ATOM 731 O O . GLY A 1 91 ? -6.242 -11.441 -3.716 1.00 84.62 91 GLY A O 1
ATOM 732 N N . LYS A 1 92 ? -7.410 -9.853 -2.634 1.00 87.62 92 LYS A N 1
ATOM 733 C CA . LYS A 1 92 ? -7.722 -9.048 -3.819 1.00 87.62 92 LYS A CA 1
ATOM 734 C C . LYS A 1 92 ? -6.628 -7.995 -4.038 1.00 87.62 92 LYS A C 1
ATOM 736 O O . LYS A 1 92 ? -6.487 -7.103 -3.200 1.00 87.62 92 LYS A O 1
ATOM 741 N N . PRO A 1 93 ? -5.865 -8.062 -5.143 1.00 90.25 93 PRO A N 1
ATOM 742 C CA . PRO A 1 93 ? -4.889 -7.035 -5.464 1.00 90.25 93 PRO A CA 1
ATOM 743 C C . PRO A 1 93 ? -5.557 -5.793 -6.052 1.00 90.25 93 PRO A C 1
ATOM 745 O O . PRO A 1 93 ? -6.418 -5.878 -6.927 1.00 90.25 93 PRO A O 1
ATOM 748 N N . ILE A 1 94 ? -5.104 -4.636 -5.594 1.00 90.50 94 ILE A N 1
ATOM 749 C CA . ILE A 1 94 ? -5.479 -3.309 -6.061 1.00 90.50 94 ILE A CA 1
ATOM 750 C C . ILE A 1 94 ? -4.170 -2.606 -6.407 1.00 90.50 94 ILE A C 1
ATOM 752 O O . ILE A 1 94 ? -3.316 -2.380 -5.551 1.00 90.50 94 ILE A O 1
ATOM 756 N N . ALA A 1 95 ? -3.981 -2.324 -7.690 1.00 87.31 95 ALA A N 1
ATOM 757 C CA . ALA A 1 95 ? -2.818 -1.612 -8.203 1.00 87.31 95 ALA A CA 1
ATOM 758 C C . ALA A 1 95 ? -3.186 -0.154 -8.505 1.00 87.31 95 ALA A C 1
ATOM 760 O O . ALA A 1 95 ? -4.364 0.170 -8.619 1.00 87.31 95 ALA A O 1
ATOM 761 N N . GLU A 1 96 ? -2.165 0.684 -8.695 1.00 87.12 96 GLU A N 1
ATOM 762 C CA . GLU A 1 96 ? -2.262 2.136 -8.908 1.00 87.12 96 GLU A CA 1
ATOM 763 C C . GLU A 1 96 ? -2.597 2.919 -7.636 1.00 87.12 96 GLU A C 1
ATOM 765 O O . GLU A 1 96 ? -3.628 2.734 -6.998 1.00 87.12 96 GLU A O 1
ATOM 770 N N . SER A 1 97 ? -1.733 3.873 -7.277 1.00 89.06 97 SER A N 1
ATOM 771 C CA . SER A 1 97 ? -1.896 4.612 -6.021 1.00 89.06 97 SER A CA 1
ATOM 772 C C . SER A 1 97 ? -3.195 5.414 -5.950 1.00 89.06 97 SER A C 1
ATOM 774 O O . SER A 1 97 ? -3.684 5.641 -4.857 1.00 89.06 97 SER A O 1
ATOM 776 N N . HIS A 1 98 ? -3.719 5.902 -7.081 1.00 89.50 98 HIS A N 1
ATOM 777 C CA . HIS A 1 98 ? -4.945 6.711 -7.091 1.00 89.50 98 HIS A CA 1
ATOM 778 C C . HIS A 1 98 ? -6.170 5.852 -6.766 1.00 89.50 98 HIS A C 1
ATOM 780 O O . HIS A 1 98 ? -6.915 6.179 -5.852 1.00 89.50 98 HIS A O 1
ATOM 786 N N . VAL A 1 99 ? -6.275 4.692 -7.419 1.00 90.94 99 VAL A N 1
ATOM 787 C CA . VAL A 1 99 ? -7.330 3.701 -7.168 1.00 90.94 99 VAL A CA 1
ATOM 788 C C . VAL A 1 99 ? -7.259 3.182 -5.734 1.00 90.94 99 VAL A C 1
ATOM 790 O O . VAL A 1 99 ? -8.282 3.025 -5.083 1.00 90.94 99 VAL A O 1
ATOM 793 N N . ILE A 1 100 ? -6.050 2.948 -5.210 1.00 91.81 100 ILE A N 1
ATOM 794 C CA . ILE A 1 100 ? -5.874 2.534 -3.814 1.00 91.81 100 ILE A CA 1
ATOM 795 C C . ILE A 1 100 ? -6.372 3.615 -2.841 1.00 91.81 100 ILE A C 1
ATOM 797 O O . ILE A 1 100 ? -6.976 3.282 -1.829 1.00 91.81 100 ILE A O 1
ATOM 801 N N . LEU A 1 101 ? -6.117 4.897 -3.120 1.00 91.81 101 LEU A N 1
ATOM 802 C CA . LEU A 1 101 ? -6.585 5.989 -2.263 1.00 91.81 101 LEU A CA 1
ATOM 803 C C . LEU A 1 101 ? -8.109 6.114 -2.279 1.00 91.81 101 LEU A C 1
ATOM 805 O O . LEU A 1 101 ? -8.690 6.253 -1.211 1.00 91.81 101 LEU A O 1
ATOM 809 N N . GLU A 1 102 ? -8.734 6.025 -3.455 1.00 91.12 102 GLU A N 1
ATOM 810 C CA . GLU A 1 102 ? -10.198 5.991 -3.588 1.00 91.12 102 GLU A CA 1
ATOM 811 C C . GLU A 1 102 ? -10.784 4.803 -2.814 1.00 91.12 102 GLU A C 1
ATOM 813 O O . GLU A 1 102 ? -11.707 4.973 -2.027 1.00 91.12 102 GLU A O 1
ATOM 818 N N . TYR A 1 103 ? -10.166 3.624 -2.936 1.00 91.00 103 TYR A N 1
ATOM 819 C CA . TYR A 1 103 ? -10.582 2.415 -2.225 1.00 91.00 103 TYR A CA 1
ATOM 820 C C . TYR A 1 103 ? -10.490 2.515 -0.695 1.00 91.00 103 TYR A C 1
ATOM 822 O O . TYR A 1 103 ? -11.252 1.869 0.009 1.00 91.00 103 TYR A O 1
ATOM 830 N N . ILE A 1 104 ? -9.514 3.263 -0.177 1.00 88.56 104 ILE A N 1
ATOM 831 C CA . ILE A 1 104 ? -9.356 3.505 1.266 1.00 88.56 104 ILE A CA 1
ATOM 832 C C . ILE A 1 104 ? -10.344 4.577 1.758 1.00 88.56 104 ILE A C 1
ATOM 834 O O . ILE A 1 104 ? -10.605 4.678 2.962 1.00 88.56 104 ILE A O 1
ATOM 838 N N . ASP A 1 105 ? -10.818 5.443 0.860 1.00 86.56 105 ASP A N 1
ATOM 839 C CA . ASP A 1 105 ? -11.726 6.524 1.223 1.00 86.56 105 ASP A CA 1
ATOM 840 C C . ASP A 1 105 ? -13.194 6.086 1.285 1.00 86.56 105 ASP A C 1
ATOM 842 O O . ASP A 1 105 ? -13.905 6.577 2.166 1.00 86.56 105 ASP A O 1
ATOM 846 N N . GLU A 1 106 ? -13.597 5.155 0.411 1.00 78.69 106 GLU A N 1
ATOM 847 C CA . GLU A 1 106 ? -14.892 4.443 0.439 1.00 78.69 106 GLU A CA 1
ATOM 848 C C . GLU A 1 106 ? -15.058 3.528 1.664 1.00 78.69 106 GLU A C 1
ATOM 850 O O . GLU A 1 106 ? -16.169 3.549 2.246 1.00 78.69 106 GLU A O 1
#

Sequence (106 aa):
LITVPKQANYRIPKQVQSIEESKQSSEWGMASEGVKLYGVWGSPFSRRVEIALKLKGIPYDYAEEDLQNKSPDVLKYNPVYKKIPVLVHNGKPIAESHVILEYIDE

InterPro domains:
  IPR004045 Glutathione S-transferase, N-terminal [PF02798] (35-106)
  IPR004045 Glutathione S-transferase, N-terminal [PS50404] (33-106)
  IPR036249 Thioredoxin-like superfamily [SSF52833] (23-106)
  IPR040079 Glutathione transferase family [SFLDS00019] (35-106)

pLDDT: mean 76.2, std 16.45, range [41.5, 93.06]

Foldseek 3Di:
DPDDDDDDPDDPPVVVVVVVVVVVVVPPPDAQQQKEKEDAPPDPLSVLLVVLCVVLVRDYHYDHADPVDGDVVLCVLCVDPSDDTWIAHPNHIDHDSVRSSVVSVD

Radius of gyration: 21.28 Å; chains: 1; bounding box: 42×48×60 Å

Secondary structure (DSSP, 8-state):
--PPPPPP-----HHHHHHHHHHHHH-S---GGGEEEEE-TT-HHHHHHHHHHHHHT---EEEE--SSS--HHHHHH-TTT--S-EEEETTEEEESHHHHHHHHH-

Organism: Opuntia streptacantha (NCBI:txid393608)